Protein AF-A0A8T3M4R9-F1 (afdb_monomer_lite)

Secondary structure (DSSP, 8-state):
-HHHHHHHHHHHHHHHHTT-PPPPP--S-----TT-TTEEEEEEEE-SSSS---TTS-PEEEEEEEEEEEETTEEE--GGGSS-SSS-EEEEEEE-STTTTTT-BTTTTB-TTT-TTT-PPTTTBTTTEEEE-------

Foldseek 3Di:
DVVVVVVVVVVVVVVVVVPDDDDDDPDPDDDQDPPQLFKKKKWWFAQPVQPDLDLVPQTHTDDIDIWGDPDLPDTDDDLVNCDQPPHDTSWMKIFSPRCQCVQQDPVVRADQVQRPPNDGHPPCDSPGMYIDRDDDHPD

pLDDT: mean 86.21, std 11.35, range [55.16, 97.88]

Radius of gyration: 21.3 Å; chains: 1; bounding box: 33×33×73 Å

Structure (mmCIF, N/CA/C/O backbone):
data_AF-A0A8T3M4R9-F1
#
_entry.id   AF-A0A8T3M4R9-F1
#
loop_
_atom_site.group_PDB
_atom_site.id
_atom_site.type_symbol
_atom_site.label_atom_id
_atom_site.label_alt_id
_atom_site.label_comp_id
_atom_site.label_asym_id
_atom_site.label_entity_id
_atom_site.label_seq_id
_atom_site.pdbx_PDB_ins_code
_atom_site.Cartn_x
_atom_site.Cartn_y
_atom_site.Cartn_z
_atom_site.occupancy
_atom_site.B_iso_or_equiv
_atom_site.auth_seq_id
_atom_site.auth_comp_id
_atom_site.auth_asym_id
_atom_site.auth_atom_id
_atom_site.pdbx_PDB_model_num
ATOM 1 N N . MET A 1 1 ? -5.169 -10.173 59.876 1.00 61.31 1 MET A N 1
ATOM 2 C CA . MET A 1 1 ? -6.104 -10.012 58.738 1.00 61.31 1 MET A CA 1
ATOM 3 C C . MET A 1 1 ? -5.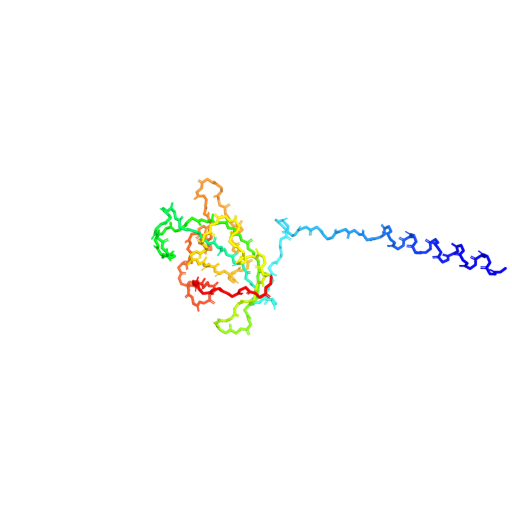563 -9.066 57.656 1.00 61.31 1 MET A C 1
ATOM 5 O O . MET A 1 1 ? -5.275 -9.557 56.578 1.00 61.31 1 MET A O 1
ATOM 9 N N . ARG A 1 2 ? -5.271 -7.778 57.924 1.00 62.28 2 ARG A N 1
ATOM 10 C CA . ARG A 1 2 ? -4.714 -6.827 56.915 1.00 62.28 2 ARG A CA 1
ATOM 11 C C . ARG A 1 2 ? -3.436 -7.284 56.181 1.00 62.28 2 ARG A C 1
ATOM 13 O O . ARG A 1 2 ? -3.328 -7.072 54.983 1.00 62.28 2 ARG A O 1
ATOM 20 N N . LYS A 1 3 ? -2.497 -7.953 56.866 1.00 60.28 3 LYS A N 1
ATOM 21 C CA . LYS A 1 3 ? -1.250 -8.464 56.249 1.00 60.28 3 LYS A CA 1
ATOM 22 C C . LYS A 1 3 ? -1.482 -9.594 55.230 1.00 60.28 3 LYS A C 1
ATOM 24 O O . LYS A 1 3 ? -0.734 -9.713 54.271 1.00 60.28 3 LYS A O 1
ATOM 29 N N . TRP A 1 4 ? -2.535 -10.388 55.424 1.00 70.94 4 TRP A N 1
ATOM 30 C CA . TRP A 1 4 ? -2.875 -11.518 54.554 1.00 70.94 4 TRP A CA 1
ATOM 31 C C . TRP A 1 4 ? -3.620 -11.063 53.293 1.00 70.94 4 TRP A C 1
ATOM 33 O O . TRP A 1 4 ? -3.423 -11.631 52.224 1.00 70.94 4 TRP A O 1
ATOM 43 N N . ILE A 1 5 ? -4.401 -9.982 53.403 1.00 75.19 5 ILE A N 1
ATOM 44 C CA . ILE A 1 5 ? -5.059 -9.317 52.266 1.00 75.19 5 ILE A CA 1
ATOM 45 C C . ILE A 1 5 ? -4.015 -8.676 51.335 1.00 75.19 5 ILE A C 1
ATOM 47 O O . ILE A 1 5 ? -4.122 -8.780 50.120 1.00 75.19 5 ILE A O 1
ATOM 51 N N . GLY A 1 6 ? -2.959 -8.071 51.893 1.00 77.75 6 GLY A N 1
ATOM 52 C CA . GLY A 1 6 ? -1.864 -7.514 51.088 1.00 77.75 6 GLY A CA 1
ATOM 53 C C . GLY A 1 6 ? -1.091 -8.580 50.304 1.00 77.75 6 GLY A C 1
ATOM 54 O O . GLY A 1 6 ? -0.846 -8.412 49.116 1.00 77.75 6 GLY A O 1
ATOM 55 N N . LEU A 1 7 ? -0.755 -9.704 50.945 1.00 81.44 7 LEU A N 1
ATOM 56 C CA . LEU A 1 7 ? -0.031 -10.807 50.297 1.00 81.44 7 LEU A CA 1
ATOM 57 C C . LEU A 1 7 ? -0.844 -11.482 49.185 1.00 81.44 7 LEU A C 1
ATOM 59 O O . LEU A 1 7 ? -0.298 -11.795 48.132 1.00 81.44 7 LEU A O 1
ATOM 63 N N . THR A 1 8 ? -2.147 -11.672 49.399 1.00 85.06 8 THR A N 1
ATOM 64 C CA . THR A 1 8 ? -3.039 -12.242 48.377 1.00 85.06 8 THR A CA 1
ATOM 65 C C . THR A 1 8 ? -3.216 -11.301 47.189 1.00 85.06 8 THR A C 1
ATOM 67 O O . THR A 1 8 ? -3.126 -11.755 46.052 1.00 85.06 8 THR A O 1
ATOM 70 N N . ALA A 1 9 ? -3.366 -9.994 47.420 1.00 85.62 9 ALA A N 1
ATOM 71 C CA . ALA A 1 9 ? -3.441 -9.011 46.339 1.00 85.62 9 ALA A CA 1
ATOM 72 C C . ALA A 1 9 ? -2.159 -8.976 45.485 1.00 85.62 9 ALA A C 1
ATOM 74 O O . ALA A 1 9 ? -2.237 -8.983 44.259 1.00 85.62 9 ALA A O 1
ATOM 75 N N . VAL A 1 10 ? -0.980 -9.006 46.117 1.00 88.50 10 VAL A N 1
ATOM 76 C CA . VAL A 1 10 ? 0.309 -9.030 45.403 1.00 88.50 10 VAL A CA 1
ATOM 77 C C . VAL A 1 10 ? 0.469 -10.307 44.576 1.00 88.50 10 VAL A C 1
ATOM 79 O O . VAL A 1 10 ? 0.900 -10.233 43.430 1.00 88.50 10 VAL A O 1
ATOM 82 N N . ALA A 1 11 ? 0.080 -11.466 45.116 1.00 88.06 11 ALA A N 1
ATOM 83 C CA . ALA A 1 11 ? 0.147 -12.732 44.388 1.00 88.06 11 ALA A CA 1
ATOM 84 C C . ALA A 1 11 ? -0.784 -12.756 43.161 1.00 88.06 11 ALA A C 1
ATOM 86 O O . ALA A 1 11 ? -0.391 -13.249 42.107 1.00 88.06 11 ALA A O 1
ATOM 87 N N . ILE A 1 12 ? -1.988 -12.182 43.273 1.00 89.38 12 ILE A N 1
ATOM 88 C CA . ILE A 1 12 ? -2.937 -12.076 42.154 1.00 89.38 12 ILE A CA 1
ATOM 89 C C . ILE A 1 12 ? -2.387 -11.155 41.059 1.00 89.38 12 ILE A C 1
ATOM 91 O O . ILE A 1 12 ? -2.412 -11.521 39.887 1.00 89.38 12 ILE A O 1
ATOM 95 N N . ILE A 1 13 ? -1.844 -9.990 41.428 1.00 87.81 13 ILE A N 1
ATOM 96 C CA . ILE A 1 13 ? -1.256 -9.042 40.467 1.00 87.81 13 ILE A CA 1
ATOM 97 C C . ILE A 1 13 ? -0.040 -9.662 39.767 1.00 87.81 13 ILE A C 1
ATOM 99 O O . ILE A 1 13 ? 0.071 -9.579 38.547 1.00 87.81 13 ILE A O 1
ATOM 103 N N . ALA A 1 14 ? 0.843 -10.330 40.513 1.00 86.62 14 ALA A N 1
ATOM 104 C CA . ALA A 1 14 ? 1.992 -11.026 39.937 1.00 86.62 14 ALA A CA 1
ATOM 105 C C . ALA A 1 14 ? 1.564 -12.154 38.981 1.00 86.62 14 ALA A C 1
ATOM 107 O O . ALA A 1 14 ? 2.153 -12.305 37.915 1.00 86.62 14 ALA A O 1
ATOM 108 N N . GLY A 1 15 ? 0.510 -12.905 39.321 1.00 86.31 15 GLY A N 1
ATOM 109 C CA . GLY A 1 15 ? -0.060 -13.926 38.439 1.00 86.31 15 GLY A CA 1
ATOM 110 C C . GLY A 1 15 ? -0.656 -13.349 37.151 1.00 86.31 15 GLY A C 1
ATOM 111 O O . GLY A 1 15 ? -0.444 -13.910 36.081 1.00 86.31 15 GLY A O 1
ATOM 112 N N . LEU A 1 16 ? -1.346 -12.207 37.231 1.00 84.44 16 LEU A N 1
ATOM 113 C CA . LEU A 1 16 ? -1.911 -11.516 36.064 1.00 84.44 16 LEU A CA 1
ATOM 114 C C . LEU A 1 16 ? -0.825 -10.982 35.121 1.00 84.44 16 LEU A C 1
ATOM 116 O O . LEU A 1 16 ? -0.969 -11.085 33.908 1.00 84.44 16 LEU A O 1
ATOM 120 N N . LEU A 1 17 ? 0.280 -10.464 35.664 1.00 82.69 17 LEU A N 1
ATOM 121 C CA . LEU A 1 17 ? 1.409 -9.972 34.865 1.00 82.69 17 LEU A CA 1
ATOM 122 C C . LEU A 1 17 ? 2.124 -11.094 34.096 1.00 82.69 17 LEU A C 1
ATOM 124 O O . LEU A 1 17 ? 2.646 -10.850 33.014 1.00 82.69 17 LEU A O 1
ATOM 128 N N . LEU A 1 18 ? 2.113 -12.322 34.620 1.00 80.81 18 LEU A N 1
ATOM 129 C CA . LEU A 1 18 ? 2.677 -13.498 33.946 1.00 80.81 18 LEU A CA 1
ATOM 130 C C . LEU A 1 18 ? 1.766 -14.063 32.842 1.00 80.81 18 LEU A C 1
ATOM 132 O O . LEU A 1 18 ? 2.218 -14.891 32.056 1.00 80.81 18 LEU A O 1
ATOM 136 N N . ALA A 1 19 ? 0.500 -13.637 32.773 1.00 77.25 19 ALA A N 1
ATOM 137 C CA . ALA A 1 19 ? -0.461 -14.089 31.765 1.00 77.25 19 ALA A CA 1
ATOM 138 C C . ALA A 1 19 ? -0.478 -13.216 30.495 1.00 77.25 19 ALA A C 1
ATOM 140 O O . ALA A 1 19 ? -1.156 -13.558 29.526 1.00 77.25 19 ALA A O 1
ATOM 141 N N . VAL A 1 20 ? 0.257 -12.100 30.477 1.00 75.69 20 VAL A N 1
ATOM 142 C CA . VAL A 1 20 ? 0.352 -11.227 29.302 1.00 75.69 20 VAL A CA 1
ATOM 143 C C . VAL A 1 20 ? 1.393 -11.803 28.345 1.00 75.69 20 VAL A C 1
ATOM 145 O O . VAL A 1 20 ? 2.594 -11.600 28.515 1.00 75.69 20 VAL A O 1
ATOM 148 N N . THR A 1 21 ? 0.934 -12.544 27.338 1.00 76.31 21 THR A N 1
ATOM 149 C CA . THR A 1 21 ? 1.774 -12.908 26.190 1.00 76.31 21 THR A CA 1
ATOM 150 C C . THR A 1 21 ? 1.719 -11.778 25.159 1.00 76.31 21 THR A C 1
ATOM 152 O O . THR A 1 21 ? 0.637 -11.232 24.925 1.00 76.31 21 THR A O 1
ATOM 155 N N . PRO A 1 22 ? 2.855 -11.361 24.569 1.00 74.00 22 PRO A N 1
ATOM 156 C CA . PRO A 1 22 ? 2.825 -10.404 23.471 1.00 74.00 22 PRO A CA 1
ATOM 157 C C . PRO A 1 22 ? 2.060 -11.017 22.294 1.00 74.00 22 PRO A C 1
ATOM 159 O O . PRO A 1 22 ? 2.218 -12.205 22.005 1.00 74.00 22 PRO A O 1
ATOM 162 N N . ALA A 1 23 ? 1.244 -10.215 21.611 1.00 74.31 23 ALA A N 1
ATOM 163 C CA . ALA A 1 23 ? 0.628 -10.646 20.364 1.00 74.31 23 ALA A CA 1
ATOM 164 C C . ALA A 1 23 ? 1.735 -10.958 19.346 1.00 74.31 23 ALA A C 1
ATOM 166 O O . ALA A 1 23 ? 2.623 -10.138 19.106 1.00 74.31 23 ALA A O 1
ATOM 167 N N . THR A 1 24 ? 1.707 -12.160 18.780 1.00 68.75 24 THR A N 1
ATOM 168 C CA . THR A 1 24 ? 2.578 -12.529 17.665 1.00 68.75 24 THR A CA 1
ATOM 169 C C . THR A 1 24 ? 2.129 -11.817 16.398 1.00 68.75 24 THR A C 1
ATOM 171 O O . THR A 1 24 ? 0.935 -11.600 16.195 1.00 68.75 24 THR A O 1
ATOM 174 N N . ALA A 1 25 ? 3.082 -11.479 15.530 1.00 68.31 25 ALA A N 1
ATOM 175 C CA . ALA A 1 25 ? 2.764 -10.995 14.194 1.00 68.31 25 ALA A CA 1
ATOM 176 C C . ALA A 1 25 ? 1.918 -12.038 13.444 1.00 68.31 25 ALA A C 1
ATOM 178 O O . ALA A 1 25 ? 2.165 -13.241 13.563 1.00 68.31 25 ALA A O 1
ATOM 179 N N . ILE A 1 26 ? 0.931 -11.579 12.674 1.00 70.50 26 ILE A N 1
ATOM 180 C CA . ILE A 1 26 ? 0.182 -12.440 11.757 1.00 70.50 26 ILE A CA 1
ATOM 181 C C . ILE A 1 26 ? 1.104 -12.740 10.574 1.00 70.50 26 ILE A C 1
ATOM 183 O O . ILE A 1 26 ? 1.296 -11.900 9.699 1.00 70.50 26 ILE A O 1
ATOM 187 N N . THR A 1 27 ? 1.747 -13.907 10.584 1.00 71.50 27 THR A N 1
ATOM 188 C CA . THR A 1 27 ? 2.711 -14.312 9.553 1.00 71.50 27 THR A CA 1
ATOM 189 C C . THR A 1 27 ? 2.317 -15.661 8.966 1.00 71.50 27 THR A C 1
ATOM 191 O O . THR A 1 27 ? 2.310 -16.678 9.652 1.00 71.50 27 THR A O 1
ATOM 194 N N . GLY A 1 28 ? 1.950 -15.683 7.682 1.00 62.06 28 GLY A N 1
ATOM 195 C CA . GLY A 1 28 ? 1.657 -16.920 6.942 1.00 62.06 28 GLY A CA 1
ATOM 196 C C . GLY A 1 28 ? 0.417 -17.706 7.396 1.00 62.06 28 GLY A C 1
ATOM 197 O O . GLY A 1 28 ? 0.118 -18.744 6.816 1.00 62.06 28 GLY A O 1
ATOM 198 N N . THR A 1 29 ? -0.308 -17.233 8.411 1.00 63.97 29 THR A N 1
ATOM 199 C CA . THR A 1 29 ? -1.551 -17.834 8.915 1.00 63.97 29 THR A CA 1
ATOM 200 C C . THR A 1 29 ? -2.652 -16.779 8.976 1.00 63.97 29 THR A C 1
ATOM 202 O O . THR A 1 29 ? -3.152 -16.455 10.056 1.00 63.97 29 THR A O 1
ATOM 205 N N . TYR A 1 30 ? -2.974 -16.185 7.827 1.00 71.31 30 TYR A N 1
ATOM 206 C CA . TYR A 1 30 ? -4.160 -15.345 7.705 1.00 71.31 30 TYR A CA 1
ATOM 207 C C . TYR A 1 30 ? -5.386 -16.225 7.419 1.00 71.31 30 TYR A C 1
ATOM 209 O O . TYR A 1 30 ? -5.269 -17.384 7.013 1.00 71.31 30 TYR A O 1
ATOM 217 N N . VAL A 1 31 ? -6.559 -15.673 7.690 1.00 77.00 31 VAL A N 1
ATOM 218 C CA . VAL A 1 31 ? -7.848 -16.217 7.266 1.00 77.00 31 VAL A CA 1
ATOM 219 C C . VAL A 1 31 ? -8.511 -15.110 6.471 1.00 77.00 31 VAL A C 1
ATOM 221 O O . VAL A 1 31 ? -8.413 -13.957 6.890 1.00 77.00 31 VAL A O 1
ATOM 224 N N . ASP A 1 32 ? -9.163 -15.457 5.364 1.00 81.56 32 ASP A N 1
ATOM 225 C CA . ASP A 1 32 ? -9.924 -14.497 4.571 1.00 81.56 32 ASP A CA 1
ATOM 226 C C . ASP A 1 32 ? -10.872 -13.687 5.478 1.00 81.56 32 ASP A C 1
ATOM 228 O O . ASP A 1 32 ? -11.693 -14.245 6.215 1.00 81.56 32 ASP A O 1
ATOM 232 N N . ASP A 1 33 ? -10.744 -12.367 5.417 1.00 80.81 33 ASP A N 1
ATOM 233 C CA . ASP A 1 33 ? -11.432 -11.373 6.234 1.00 80.81 33 ASP A CA 1
ATOM 234 C C . ASP A 1 33 ? -12.193 -10.378 5.350 1.00 80.81 33 ASP A C 1
ATOM 236 O O . ASP A 1 33 ? -11.721 -9.299 4.986 1.00 80.81 33 ASP A O 1
ATOM 240 N N . PHE A 1 34 ? -13.439 -10.716 5.041 1.00 84.62 34 PHE A N 1
ATOM 241 C CA . PHE A 1 34 ? -14.318 -9.843 4.263 1.00 84.62 34 PHE A CA 1
ATOM 242 C C . PHE A 1 34 ? -15.027 -8.774 5.114 1.00 84.62 34 PHE A C 1
ATOM 244 O O . PHE A 1 34 ? -15.808 -7.986 4.574 1.00 84.62 34 PHE A O 1
ATOM 251 N N . GLU A 1 35 ? -14.762 -8.716 6.422 1.00 90.81 35 GLU A N 1
ATOM 252 C CA . GLU A 1 35 ? -15.371 -7.755 7.345 1.00 90.81 35 GLU A CA 1
ATOM 253 C C . GLU A 1 35 ? -14.667 -6.388 7.325 1.00 90.81 35 GLU A C 1
ATOM 255 O O . GLU A 1 35 ? -15.289 -5.374 7.657 1.00 90.81 35 GLU A O 1
ATOM 260 N N . HIS A 1 36 ? -13.403 -6.330 6.887 1.00 91.62 36 HIS A N 1
ATOM 261 C CA . HIS A 1 36 ? -12.587 -5.108 6.880 1.00 91.62 36 HIS A CA 1
ATOM 262 C C . HIS A 1 36 ? -12.166 -4.662 5.464 1.00 91.62 36 HIS A C 1
ATOM 264 O O . HIS A 1 36 ? -10.978 -4.478 5.200 1.00 91.62 36 HIS A O 1
ATOM 270 N N . PRO A 1 37 ? -13.112 -4.395 4.539 1.00 92.31 37 PRO A N 1
ATOM 271 C CA . PRO A 1 37 ? -12.812 -4.116 3.127 1.00 92.31 37 PRO A CA 1
ATOM 272 C C . PRO A 1 37 ? -12.052 -2.804 2.883 1.00 92.31 37 PRO A C 1
ATOM 274 O O . PRO A 1 37 ? -11.599 -2.546 1.772 1.00 92.31 37 PRO A O 1
ATOM 277 N N . PHE A 1 38 ? -11.950 -1.948 3.901 1.00 95.19 38 PHE A N 1
ATOM 278 C CA . PHE A 1 38 ? -11.244 -0.671 3.829 1.00 95.19 38 PHE A CA 1
ATOM 279 C C . PHE A 1 38 ? -9.843 -0.729 4.434 1.00 95.19 38 PHE A C 1
ATOM 281 O O . PHE A 1 38 ? -9.144 0.281 4.395 1.00 95.19 38 PHE A O 1
ATOM 288 N N . VAL A 1 39 ? -9.430 -1.868 4.995 1.00 95.44 39 VAL A N 1
ATOM 289 C CA . VAL A 1 39 ? -8.043 -2.083 5.411 1.00 95.44 39 VAL A CA 1
ATOM 290 C C . VAL A 1 39 ? -7.224 -2.427 4.176 1.00 95.44 39 VAL A C 1
ATOM 292 O O . VAL A 1 39 ? -7.634 -3.255 3.368 1.00 95.44 39 VAL A O 1
ATOM 295 N N . GLY A 1 40 ? -6.080 -1.768 4.022 1.00 95.50 40 GLY A N 1
ATOM 296 C CA . GLY A 1 40 ? -5.207 -1.979 2.873 1.00 95.50 40 GLY A CA 1
ATOM 297 C C . GLY A 1 40 ? -3.741 -2.092 3.260 1.00 95.50 40 GLY A C 1
ATOM 298 O O . GLY A 1 40 ? -3.301 -1.512 4.260 1.00 95.50 40 GLY A O 1
ATOM 299 N N . LEU A 1 41 ? -2.991 -2.818 2.434 1.00 96.50 41 LEU A N 1
ATOM 300 C CA . LEU A 1 41 ? -1.534 -2.773 2.401 1.00 96.50 41 LEU A CA 1
ATOM 301 C C . LEU A 1 41 ? -1.122 -1.541 1.599 1.00 96.50 41 LEU A C 1
ATOM 303 O O . LEU A 1 41 ? -1.585 -1.367 0.476 1.00 96.50 41 LEU A O 1
ATOM 307 N N . ILE A 1 42 ? -0.256 -0.703 2.160 1.00 97.50 42 ILE A N 1
ATOM 308 C CA . ILE A 1 42 ? 0.308 0.465 1.477 1.00 97.50 42 ILE A CA 1
ATOM 309 C C . ILE A 1 42 ? 1.813 0.265 1.303 1.00 97.50 42 ILE A C 1
ATOM 311 O O . ILE A 1 42 ? 2.494 -0.105 2.259 1.00 97.50 42 ILE A O 1
ATOM 315 N N . ALA A 1 43 ? 2.322 0.483 0.095 1.00 95.81 43 ALA A N 1
ATOM 316 C CA . ALA A 1 43 ? 3.746 0.547 -0.214 1.00 95.81 43 ALA A CA 1
ATOM 317 C C . ALA A 1 43 ? 4.131 1.974 -0.596 1.00 95.81 43 ALA A C 1
ATOM 319 O O . ALA A 1 43 ? 3.342 2.672 -1.233 1.00 95.81 43 ALA A O 1
ATOM 320 N N . PHE A 1 44 ? 5.341 2.365 -0.218 1.00 94.00 44 PHE A N 1
ATOM 321 C CA . PHE A 1 44 ? 5.926 3.675 -0.472 1.00 94.00 44 PHE A CA 1
ATOM 322 C C . PHE A 1 44 ? 7.168 3.529 -1.340 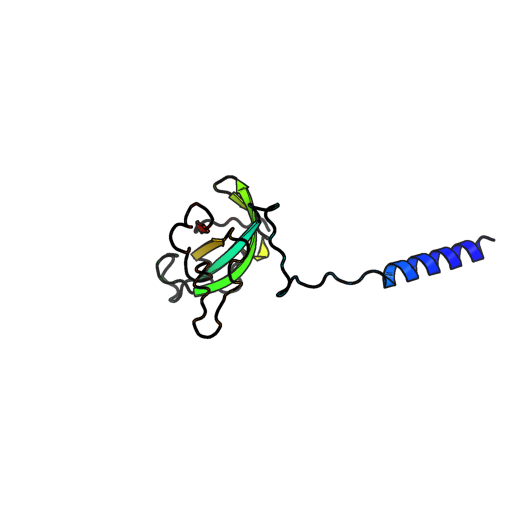1.00 94.00 44 PHE A C 1
ATOM 324 O O . PHE A 1 44 ? 7.889 2.530 -1.229 1.00 94.00 44 PHE A O 1
ATOM 331 N N . TYR A 1 45 ? 7.417 4.540 -2.166 1.00 92.25 45 TYR A N 1
ATOM 332 C CA . TYR A 1 45 ? 8.477 4.511 -3.164 1.00 92.25 45 TYR A CA 1
ATOM 333 C C . TYR A 1 45 ? 9.316 5.781 -3.137 1.00 92.25 45 TYR A C 1
ATOM 335 O O . TYR A 1 45 ? 8.821 6.851 -2.773 1.00 92.25 45 TYR A O 1
ATOM 343 N N . VAL A 1 46 ? 10.567 5.645 -3.560 1.00 88.75 46 VAL A N 1
ATOM 344 C CA . VAL A 1 46 ? 11.546 6.724 -3.744 1.00 88.75 46 VAL A CA 1
ATOM 345 C C . VAL A 1 46 ? 12.019 6.745 -5.200 1.00 88.75 46 VAL A C 1
ATOM 347 O O . VAL A 1 46 ? 11.804 5.793 -5.944 1.00 88.75 46 VAL A O 1
ATOM 350 N N . ALA A 1 47 ? 12.641 7.839 -5.627 1.00 83.81 47 ALA A N 1
ATOM 351 C CA . ALA A 1 47 ? 13.216 7.952 -6.967 1.00 83.81 47 ALA A CA 1
ATOM 352 C C . ALA A 1 47 ? 14.412 6.993 -7.163 1.00 83.81 47 ALA A C 1
ATOM 354 O O . ALA A 1 47 ? 15.321 7.013 -6.334 1.00 83.81 47 ALA A O 1
ATOM 355 N N . ASP A 1 48 ? 14.465 6.248 -8.276 1.00 75.62 48 ASP A N 1
ATOM 356 C CA . ASP A 1 48 ? 15.590 5.350 -8.644 1.00 75.62 48 ASP A CA 1
ATOM 357 C C . ASP A 1 48 ? 16.887 6.144 -8.968 1.00 75.62 48 ASP A C 1
ATOM 359 O O . ASP A 1 48 ? 18.003 5.741 -8.642 1.00 75.62 48 ASP A O 1
ATOM 363 N N . ASP A 1 49 ? 16.777 7.368 -9.508 1.00 67.69 49 ASP A N 1
ATOM 364 C CA . ASP A 1 49 ? 17.937 8.172 -9.946 1.00 67.69 49 ASP A CA 1
ATOM 365 C C . ASP A 1 49 ? 18.104 9.541 -9.249 1.00 67.69 49 ASP A C 1
ATOM 367 O O . ASP A 1 49 ? 18.963 10.354 -9.625 1.00 67.69 49 ASP A O 1
ATOM 371 N N . GLY A 1 50 ? 17.289 9.811 -8.226 1.00 58.19 50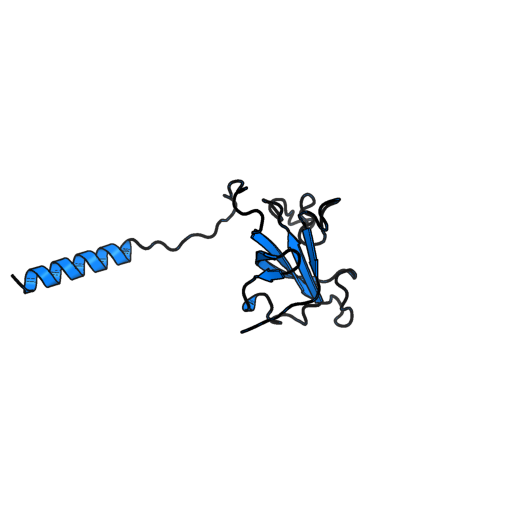 GLY A N 1
ATOM 372 C CA . GLY A 1 50 ? 17.296 11.066 -7.470 1.00 58.19 50 GLY A CA 1
ATOM 373 C C . GLY A 1 50 ? 16.847 12.315 -8.247 1.00 58.19 50 GLY A C 1
ATOM 374 O O . GLY A 1 50 ? 17.032 13.421 -7.736 1.00 58.19 50 GLY A O 1
ATOM 375 N N . ASN A 1 51 ? 16.296 12.187 -9.461 1.00 55.16 51 ASN A N 1
ATOM 376 C CA . ASN A 1 51 ? 15.706 13.303 -10.219 1.00 55.16 51 ASN A CA 1
ATOM 377 C C . ASN A 1 51 ? 14.316 13.007 -10.805 1.00 55.16 51 ASN A C 1
ATOM 379 O O . ASN A 1 51 ? 13.681 13.929 -11.321 1.00 55.16 51 ASN A O 1
ATOM 383 N N . GLU A 1 52 ? 13.843 11.768 -10.725 1.00 62.03 52 GLU A N 1
ATOM 384 C CA . GLU A 1 52 ? 12.513 11.354 -11.173 1.00 62.03 52 GLU A CA 1
ATOM 385 C C . GLU A 1 52 ? 11.510 11.333 -10.000 1.00 62.03 52 GLU A C 1
ATOM 387 O O . GLU A 1 52 ? 11.680 10.595 -9.036 1.00 62.03 52 GLU A O 1
ATOM 392 N N . THR A 1 53 ? 10.486 12.195 -10.040 1.00 62.97 53 THR A N 1
ATOM 393 C CA . THR A 1 53 ? 9.435 12.285 -9.001 1.00 62.97 53 THR A CA 1
ATOM 394 C C . THR A 1 53 ? 8.135 11.582 -9.403 1.00 62.97 53 THR A C 1
ATOM 396 O O . THR A 1 53 ? 7.109 11.776 -8.748 1.00 62.97 53 THR A O 1
ATOM 399 N N . ASP A 1 54 ? 8.126 10.864 -10.522 1.00 67.25 54 ASP A N 1
ATOM 400 C CA . ASP A 1 54 ? 6.956 10.197 -11.072 1.00 67.25 54 ASP A CA 1
ATOM 401 C C . ASP A 1 54 ? 6.883 8.746 -10.579 1.00 67.25 54 ASP A C 1
ATOM 403 O O . ASP A 1 54 ? 7.789 7.936 -10.765 1.00 67.25 54 ASP A O 1
ATOM 407 N N . LEU A 1 55 ? 5.750 8.397 -9.970 1.00 75.56 55 LEU A N 1
ATOM 408 C CA . LEU A 1 55 ? 5.452 7.019 -9.583 1.00 75.56 55 LEU A CA 1
ATOM 409 C C . LEU A 1 55 ? 5.350 6.063 -10.778 1.00 75.56 55 LEU A C 1
ATOM 411 O O . LEU A 1 55 ? 5.402 4.847 -10.586 1.00 75.56 55 LEU A O 1
ATOM 415 N N . ASP A 1 56 ? 5.146 6.594 -11.982 1.00 74.06 56 ASP A N 1
ATOM 416 C CA . ASP A 1 56 ? 5.051 5.809 -13.210 1.00 74.06 56 ASP A CA 1
ATOM 417 C C . ASP A 1 56 ? 6.422 5.590 -13.883 1.00 74.06 56 ASP A C 1
ATOM 419 O O . ASP A 1 56 ? 6.511 4.844 -14.862 1.00 74.06 56 ASP A O 1
ATOM 423 N N . ALA A 1 57 ? 7.497 6.189 -13.357 1.00 76.69 57 ALA A N 1
ATOM 424 C CA . ALA A 1 57 ? 8.851 6.111 -13.906 1.00 76.69 57 ALA A CA 1
ATOM 425 C C . ALA A 1 57 ? 9.745 5.073 -13.210 1.00 76.69 57 ALA A C 1
ATOM 427 O O . ALA A 1 57 ? 10.932 5.310 -13.014 1.00 76.69 57 ALA A O 1
ATOM 428 N N . ASP A 1 58 ? 9.168 3.914 -12.886 1.00 78.06 58 ASP A N 1
ATOM 429 C CA . ASP A 1 58 ? 9.866 2.779 -12.260 1.00 78.06 58 ASP A CA 1
ATOM 430 C C . ASP A 1 58 ? 10.541 3.155 -10.922 1.00 78.06 58 ASP A C 1
ATOM 432 O O . ASP A 1 58 ? 11.765 3.136 -10.803 1.00 78.06 58 ASP A O 1
ATOM 436 N N . PRO A 1 59 ? 9.760 3.582 -9.912 1.00 86.38 59 PRO A N 1
ATOM 437 C CA . PRO A 1 59 ? 10.320 4.059 -8.659 1.00 86.38 59 PRO A CA 1
ATOM 438 C C . PRO A 1 59 ? 10.780 2.889 -7.777 1.00 86.38 59 PRO A C 1
ATOM 440 O O . PRO A 1 59 ? 10.165 1.820 -7.744 1.00 86.38 59 PRO A O 1
ATOM 443 N N . ASP A 1 60 ? 11.803 3.124 -6.964 1.00 88.38 60 ASP A N 1
ATOM 444 C CA . ASP A 1 60 ? 12.343 2.122 -6.053 1.00 88.38 60 ASP A CA 1
ATOM 445 C C . ASP A 1 60 ? 11.408 1.887 -4.860 1.00 88.38 60 ASP A C 1
ATOM 447 O O . ASP A 1 60 ? 10.982 2.819 -4.167 1.00 88.38 60 ASP A O 1
ATOM 451 N N . PHE A 1 61 ? 11.120 0.618 -4.558 1.00 90.88 61 PHE A N 1
ATOM 452 C CA . PHE A 1 61 ? 10.397 0.247 -3.343 1.00 90.88 61 PHE A CA 1
ATOM 453 C C . PHE A 1 61 ? 11.202 0.639 -2.095 1.00 90.88 61 PHE A C 1
ATOM 455 O O . PHE A 1 61 ? 12.305 0.140 -1.869 1.00 90.88 61 PHE A O 1
ATOM 462 N N . SER A 1 62 ? 10.609 1.462 -1.228 1.00 91.19 62 SER A N 1
ATOM 463 C CA . SER A 1 62 ? 11.208 1.832 0.056 1.00 91.19 62 SER A CA 1
ATOM 464 C C . SER A 1 62 ? 10.729 0.901 1.169 1.00 91.19 62 SER A C 1
ATOM 466 O O . SER A 1 62 ? 11.504 0.149 1.763 1.00 91.19 62 SER A O 1
ATOM 468 N N . HIS A 1 63 ? 9.428 0.928 1.459 1.00 93.06 63 HIS A N 1
ATOM 469 C CA . HIS A 1 63 ? 8.854 0.180 2.573 1.00 93.06 63 HIS A CA 1
ATOM 470 C C . HIS A 1 63 ? 7.342 -0.016 2.419 1.00 93.06 63 HIS A C 1
ATOM 472 O O . HIS A 1 63 ? 6.710 0.456 1.473 1.00 93.06 63 HIS A O 1
ATOM 478 N N . ARG A 1 64 ? 6.745 -0.753 3.365 1.00 94.44 64 ARG A N 1
ATOM 479 C CA . ARG A 1 64 ? 5.301 -1.005 3.419 1.00 94.44 64 ARG A CA 1
ATOM 480 C C . ARG A 1 64 ? 4.741 -0.868 4.826 1.00 94.44 64 ARG A C 1
ATOM 482 O O . ARG A 1 64 ? 5.409 -1.204 5.802 1.00 94.44 64 ARG A O 1
ATOM 489 N N . CYS A 1 65 ? 3.480 -0.471 4.890 1.00 95.19 65 CYS A N 1
ATOM 490 C CA . CYS A 1 65 ? 2.673 -0.398 6.098 1.00 95.19 65 CYS A CA 1
ATOM 491 C C . CYS A 1 65 ? 1.256 -0.931 5.831 1.00 95.19 65 CYS A C 1
ATOM 493 O O . CYS A 1 65 ? 0.956 -1.507 4.781 1.00 95.19 65 CYS A O 1
ATOM 495 N N . SER A 1 66 ? 0.367 -0.724 6.796 1.00 95.19 66 SER A N 1
ATOM 496 C CA . SER A 1 66 ? -1.071 -0.934 6.653 1.00 95.19 66 SER A CA 1
ATOM 497 C C . SER A 1 66 ? -1.815 0.340 7.029 1.00 95.19 66 SER A C 1
ATOM 499 O O . SER A 1 66 ? -1.289 1.184 7.753 1.00 95.19 66 SER A O 1
ATOM 501 N N . GLY A 1 67 ? -3.055 0.465 6.576 1.00 96.25 67 GLY A N 1
ATOM 502 C CA . GLY A 1 67 ? -3.901 1.599 6.924 1.00 96.25 67 GLY A CA 1
ATOM 503 C C . GLY A 1 67 ? -5.372 1.340 6.640 1.00 96.25 67 GLY A C 1
ATOM 504 O O . GLY A 1 67 ? -5.787 0.197 6.441 1.00 96.25 67 GLY A O 1
ATOM 505 N N . SER A 1 68 ? -6.177 2.398 6.656 1.00 97.56 68 SER A N 1
ATOM 506 C CA . SER A 1 68 ? -7.618 2.314 6.420 1.00 97.56 68 SER A CA 1
ATOM 507 C C . SER A 1 68 ? -8.138 3.450 5.550 1.00 97.56 68 SER A C 1
ATOM 509 O O . SER A 1 68 ? -7.835 4.620 5.785 1.00 97.56 68 SER A O 1
ATOM 511 N N . LEU A 1 69 ? -8.979 3.112 4.575 1.00 97.69 69 LEU A N 1
ATOM 512 C CA . LEU A 1 69 ? -9.679 4.076 3.736 1.00 97.69 69 LEU A CA 1
ATOM 513 C C . LEU A 1 69 ? -10.821 4.725 4.535 1.00 97.69 69 LEU A C 1
ATOM 515 O O . LEU A 1 69 ? -11.825 4.086 4.846 1.00 97.69 69 LEU A O 1
ATOM 519 N N . LEU A 1 70 ? -10.662 6.000 4.889 1.00 97.31 70 LEU A N 1
ATOM 520 C CA . LEU A 1 70 ? -11.653 6.774 5.647 1.00 97.31 70 LEU A CA 1
ATOM 521 C C . LEU A 1 70 ? -12.730 7.385 4.745 1.00 97.31 70 LEU A C 1
ATOM 523 O O . LEU A 1 70 ? -13.853 7.639 5.181 1.00 97.31 70 LEU A O 1
ATOM 527 N N . SER A 1 71 ? -12.372 7.672 3.497 1.00 96.69 71 SER A N 1
ATOM 528 C CA . SER A 1 71 ? -13.258 8.197 2.459 1.00 96.69 71 SER A CA 1
ATOM 529 C C . SER A 1 71 ? -12.724 7.785 1.082 1.00 96.69 71 SER A C 1
ATOM 531 O O . SER A 1 71 ? -11.589 7.316 1.015 1.00 96.69 71 SER A O 1
ATOM 533 N N . PRO A 1 72 ? -13.463 7.997 -0.024 1.00 94.12 72 PRO A N 1
ATOM 534 C CA . PRO A 1 72 ? -13.008 7.609 -1.363 1.00 94.12 72 PRO A CA 1
ATOM 535 C C . PRO A 1 72 ? -11.615 8.118 -1.771 1.00 94.12 72 PRO A C 1
ATOM 537 O O . PRO A 1 72 ? -11.033 7.573 -2.701 1.00 94.12 72 PRO A O 1
ATOM 540 N N . THR A 1 73 ? -11.086 9.152 -1.108 1.00 95.25 73 THR A N 1
ATOM 541 C CA . THR A 1 73 ? -9.784 9.763 -1.425 1.00 95.25 73 THR A CA 1
ATOM 542 C C . THR A 1 73 ? -8.911 10.019 -0.193 1.00 95.25 73 THR A C 1
ATOM 544 O O . THR A 1 73 ? -7.935 10.754 -0.288 1.00 95.25 73 THR A O 1
ATOM 547 N N . VAL A 1 74 ? -9.263 9.483 0.982 1.00 96.94 74 VAL A N 1
ATOM 548 C CA . VAL A 1 74 ? -8.493 9.699 2.220 1.00 96.94 74 VAL A CA 1
ATOM 549 C C . VAL A 1 74 ? -8.153 8.357 2.841 1.00 96.94 74 VAL A C 1
ATOM 551 O O . VAL A 1 74 ? -9.040 7.653 3.325 1.00 96.94 74 VAL A O 1
ATOM 554 N N . PHE A 1 75 ? -6.864 8.033 2.861 1.00 97.88 75 PHE A N 1
ATOM 555 C CA . PHE A 1 75 ? -6.320 6.833 3.484 1.00 97.88 75 PHE A CA 1
ATOM 556 C C . PHE A 1 75 ? -5.499 7.216 4.716 1.00 97.88 75 PHE A C 1
ATOM 558 O O . PHE A 1 75 ? -4.613 8.063 4.643 1.00 97.88 75 PHE A O 1
ATOM 565 N N . LEU A 1 76 ? -5.818 6.614 5.859 1.00 97.38 76 LEU A N 1
ATOM 566 C CA . LEU A 1 76 ? -5.124 6.843 7.122 1.00 97.38 76 LEU A CA 1
ATOM 567 C C . LEU A 1 76 ? -4.101 5.735 7.364 1.00 97.38 76 LEU A C 1
ATOM 569 O O . LEU A 1 76 ? -4.459 4.560 7.382 1.00 97.38 76 LEU A O 1
ATOM 573 N N . THR A 1 77 ? -2.857 6.123 7.623 1.00 96.69 77 THR A N 1
ATOM 574 C CA . THR A 1 77 ? -1.758 5.241 8.039 1.00 96.69 77 THR A CA 1
ATOM 575 C C . THR A 1 77 ? -1.036 5.846 9.252 1.00 96.69 77 THR A C 1
ATOM 577 O O . THR A 1 77 ? -1.423 6.909 9.744 1.00 96.69 77 THR A O 1
ATOM 580 N N . ALA A 1 78 ? -0.022 5.165 9.780 1.00 94.38 78 ALA A N 1
ATOM 581 C CA . ALA A 1 78 ? 0.815 5.711 10.845 1.00 94.38 78 ALA A CA 1
ATOM 582 C C . ALA A 1 78 ? 1.741 6.822 10.313 1.00 94.38 78 ALA A C 1
ATOM 584 O O . ALA A 1 78 ? 2.280 6.690 9.219 1.00 94.38 78 ALA A O 1
ATOM 585 N N . GLY A 1 79 ? 1.970 7.880 11.105 1.00 91.81 79 GLY A N 1
ATOM 586 C CA . GLY A 1 79 ? 2.818 9.021 10.710 1.00 91.81 79 GLY A CA 1
ATOM 587 C C . GLY A 1 79 ? 4.233 8.609 10.297 1.00 91.81 79 GLY A C 1
ATOM 588 O O . GLY A 1 79 ? 4.699 8.998 9.233 1.00 91.81 79 GLY A O 1
ATOM 589 N N . HIS A 1 80 ? 4.845 7.682 11.042 1.00 90.31 80 HIS A N 1
ATOM 590 C CA . HIS A 1 80 ? 6.186 7.172 10.733 1.00 90.31 80 HIS A CA 1
ATOM 591 C C . HIS A 1 80 ? 6.295 6.404 9.403 1.00 90.31 80 HIS A C 1
ATOM 593 O O . HIS A 1 80 ? 7.401 6.135 8.954 1.00 90.31 80 HIS A O 1
ATOM 599 N N . CYS A 1 81 ? 5.176 6.006 8.786 1.00 92.44 81 CYS A N 1
ATOM 600 C CA . CYS A 1 81 ? 5.170 5.413 7.442 1.00 92.44 81 CYS A CA 1
ATOM 601 C C . CYS A 1 81 ? 5.254 6.475 6.338 1.00 92.44 81 CYS A C 1
ATOM 603 O O . CYS A 1 81 ? 5.383 6.146 5.171 1.00 92.44 81 CYS A O 1
ATOM 605 N N . THR A 1 82 ? 5.092 7.747 6.693 1.00 90.31 82 THR A N 1
ATOM 606 C CA . THR A 1 82 ? 5.217 8.885 5.777 1.00 90.31 82 THR A CA 1
ATOM 607 C C . THR A 1 82 ? 6.471 9.708 6.068 1.00 90.31 82 THR A C 1
ATOM 609 O O . THR A 1 82 ? 6.611 10.808 5.543 1.00 90.31 82 THR A O 1
ATOM 612 N N . ASP A 1 83 ? 7.360 9.204 6.931 1.00 83.25 83 ASP A N 1
ATOM 613 C CA . ASP A 1 83 ? 8.651 9.828 7.218 1.00 83.25 83 ASP A CA 1
ATOM 614 C C . ASP A 1 83 ? 9.662 9.499 6.106 1.00 83.25 83 ASP A C 1
ATOM 616 O O . ASP A 1 83 ? 9.745 8.369 5.625 1.00 83.25 83 ASP A O 1
ATOM 620 N N . GLU A 1 84 ? 10.486 10.480 5.741 1.00 66.88 84 GLU A N 1
ATOM 621 C CA . GLU A 1 84 ? 11.535 10.383 4.714 1.00 66.88 84 GLU A CA 1
ATOM 622 C C . GLU A 1 84 ? 12.821 9.732 5.264 1.00 66.88 84 GLU A C 1
ATOM 624 O O . GLU A 1 84 ? 13.907 10.312 5.214 1.00 66.88 84 GLU A O 1
ATOM 629 N N . THR A 1 85 ? 12.740 8.541 5.867 1.00 59.25 85 THR A N 1
ATOM 630 C CA . THR A 1 85 ? 13.931 7.931 6.496 1.00 59.25 85 THR A CA 1
ATOM 631 C C . THR A 1 85 ? 14.986 7.457 5.495 1.00 59.25 85 THR A C 1
ATOM 633 O O . THR A 1 85 ? 16.158 7.392 5.864 1.00 59.25 85 THR A O 1
ATOM 636 N N . ASP A 1 86 ? 14.594 7.176 4.248 1.00 60.12 86 ASP A N 1
ATOM 637 C CA . ASP A 1 86 ? 15.451 6.564 3.220 1.00 60.12 86 ASP A CA 1
ATOM 638 C C . ASP A 1 86 ? 15.482 7.336 1.876 1.00 60.12 86 ASP A C 1
ATOM 640 O O . ASP A 1 86 ? 16.045 6.843 0.901 1.00 60.12 86 ASP A O 1
ATOM 644 N N . GLY A 1 87 ? 14.919 8.552 1.817 1.00 66.38 87 GLY A N 1
ATOM 645 C CA . GLY A 1 87 ? 14.848 9.399 0.614 1.00 66.38 87 GLY A CA 1
ATOM 646 C C . GLY A 1 87 ? 13.530 10.177 0.504 1.00 66.38 87 GLY A C 1
ATOM 647 O O . GLY A 1 87 ? 12.609 9.939 1.287 1.00 66.38 87 GLY A O 1
ATOM 648 N N . ASP A 1 88 ? 13.442 11.089 -0.470 1.00 80.44 88 ASP A N 1
ATOM 649 C CA . ASP A 1 88 ? 12.206 11.824 -0.771 1.00 80.44 88 ASP A CA 1
ATOM 650 C C . ASP A 1 88 ? 11.177 10.833 -1.340 1.00 80.44 88 ASP A C 1
ATOM 652 O O . ASP A 1 88 ? 11.370 10.266 -2.421 1.00 80.44 88 ASP A O 1
ATOM 656 N N . LEU A 1 89 ? 10.094 10.582 -0.597 1.00 87.69 89 LEU A N 1
ATOM 657 C CA . LEU A 1 89 ? 9.025 9.698 -1.058 1.00 87.69 89 LEU A CA 1
ATOM 658 C C . LEU A 1 89 ? 8.332 10.324 -2.275 1.00 87.69 89 LEU A C 1
ATOM 660 O O . LEU A 1 89 ? 7.761 11.410 -2.181 1.00 87.69 89 LEU A O 1
ATOM 664 N N . VAL A 1 90 ? 8.330 9.618 -3.406 1.00 89.75 90 VAL A N 1
ATOM 665 C CA . VAL A 1 90 ? 7.703 10.088 -4.657 1.00 89.75 90 VAL A CA 1
ATOM 666 C C . VAL A 1 90 ? 6.230 9.691 -4.745 1.00 89.75 90 VAL A C 1
ATOM 668 O O . VAL A 1 90 ? 5.445 10.311 -5.459 1.00 89.75 90 VAL A O 1
ATOM 671 N N . GLY A 1 91 ? 5.820 8.700 -3.952 1.00 92.06 91 GLY A N 1
ATOM 672 C CA . GLY A 1 91 ? 4.419 8.381 -3.740 1.00 92.06 91 GLY A CA 1
ATOM 673 C C . GLY A 1 91 ? 4.189 7.001 -3.138 1.00 92.06 91 GLY A C 1
ATOM 674 O O . GLY A 1 91 ? 5.072 6.401 -2.522 1.00 92.06 91 GLY A O 1
ATOM 675 N N . PHE A 1 92 ? 2.970 6.505 -3.315 1.00 94.81 92 PHE A N 1
ATOM 676 C CA . PHE A 1 92 ? 2.491 5.265 -2.735 1.00 94.81 92 PHE A CA 1
ATOM 677 C C . PHE A 1 92 ? 1.529 4.501 -3.647 1.00 94.81 92 PHE A C 1
ATOM 679 O O . PHE A 1 92 ? 0.868 5.049 -4.538 1.00 94.81 92 PHE A O 1
ATOM 686 N N . ARG A 1 93 ? 1.387 3.212 -3.337 1.00 96.69 93 ARG A N 1
ATOM 687 C CA . ARG A 1 93 ? 0.386 2.308 -3.902 1.00 96.69 93 ARG A CA 1
ATOM 688 C C . ARG A 1 93 ? -0.297 1.539 -2.780 1.00 96.69 93 ARG A C 1
ATOM 690 O O . ARG A 1 93 ? 0.347 1.137 -1.815 1.00 96.69 93 ARG A O 1
ATOM 697 N N . ILE A 1 94 ? -1.608 1.369 -2.888 1.00 97.88 94 ILE A N 1
ATOM 698 C CA . ILE A 1 94 ? -2.456 0.741 -1.875 1.00 97.88 94 ILE A CA 1
ATOM 699 C C . ILE A 1 94 ? -3.201 -0.423 -2.513 1.00 97.88 94 ILE A C 1
ATOM 701 O O . ILE A 1 94 ? -3.803 -0.256 -3.571 1.00 97.88 94 ILE A O 1
ATOM 705 N N . TRP A 1 95 ? -3.219 -1.566 -1.835 1.00 97.19 95 TRP A N 1
ATOM 706 C CA . TRP A 1 95 ? -3.969 -2.761 -2.207 1.00 97.19 95 TRP A CA 1
ATOM 707 C C . TRP A 1 95 ? -4.990 -3.095 -1.122 1.00 97.19 95 TRP A C 1
ATOM 709 O O . TRP A 1 95 ? -4.645 -3.200 0.055 1.00 97.19 95 TRP A O 1
ATOM 719 N N . PHE A 1 96 ? -6.240 -3.288 -1.536 1.00 95.88 96 PHE A N 1
ATOM 720 C CA . PHE A 1 96 ? -7.372 -3.714 -0.703 1.00 95.88 96 PHE A CA 1
ATOM 721 C C . PHE A 1 96 ? -7.762 -5.178 -0.962 1.00 95.88 96 PHE A C 1
ATOM 723 O O . PHE A 1 96 ? -8.728 -5.683 -0.391 1.00 95.88 96 PHE A O 1
ATOM 730 N N . GLN A 1 97 ? -7.048 -5.873 -1.854 1.00 92.12 97 GLN A N 1
ATOM 731 C CA . GLN A 1 97 ? -7.176 -7.321 -1.992 1.00 92.12 97 GLN A CA 1
ATOM 732 C C . GLN A 1 97 ? -6.773 -7.996 -0.674 1.00 92.12 97 GLN A C 1
ATOM 734 O O . GLN A 1 97 ? -5.771 -7.615 -0.076 1.00 92.12 97 GLN A O 1
ATOM 739 N N . GLN A 1 98 ? -7.520 -9.027 -0.271 1.00 86.00 98 GLN A N 1
ATOM 740 C CA . GLN A 1 98 ? -7.289 -9.784 0.968 1.00 86.00 98 GLN A CA 1
ATOM 741 C C . GLN A 1 98 ? -5.841 -10.262 1.137 1.00 86.00 98 GLN A C 1
ATOM 743 O O . GLN A 1 98 ? -5.290 -10.196 2.231 1.00 86.00 98 GLN A O 1
ATOM 748 N N . ASP A 1 99 ? -5.205 -10.634 0.022 1.00 86.75 99 ASP A N 1
ATOM 749 C CA . ASP A 1 99 ? -3.936 -11.366 0.019 1.00 86.75 99 ASP A CA 1
ATOM 750 C C . ASP A 1 99 ? -2.855 -10.650 -0.787 1.00 86.75 99 ASP A C 1
ATOM 752 O O . ASP A 1 99 ? -2.018 -11.278 -1.441 1.00 86.75 99 ASP A O 1
ATOM 756 N N . ALA A 1 100 ? -2.890 -9.319 -0.797 1.00 92.06 100 ALA A N 1
ATOM 757 C CA . ALA A 1 100 ? -1.899 -8.533 -1.514 1.00 92.06 100 ALA A CA 1
ATOM 758 C C . ALA A 1 100 ? -0.476 -8.855 -1.019 1.00 92.06 100 ALA A C 1
ATOM 760 O O . ALA A 1 100 ? -0.148 -8.669 0.153 1.00 92.06 100 ALA A O 1
ATOM 761 N N . GLY A 1 101 ? 0.373 -9.363 -1.915 1.00 91.69 101 GLY A N 1
ATOM 762 C CA . GLY A 1 101 ? 1.744 -9.766 -1.610 1.00 91.69 101 GLY A CA 1
ATOM 763 C C . GLY A 1 101 ? 1.881 -11.158 -0.985 1.00 91.69 101 G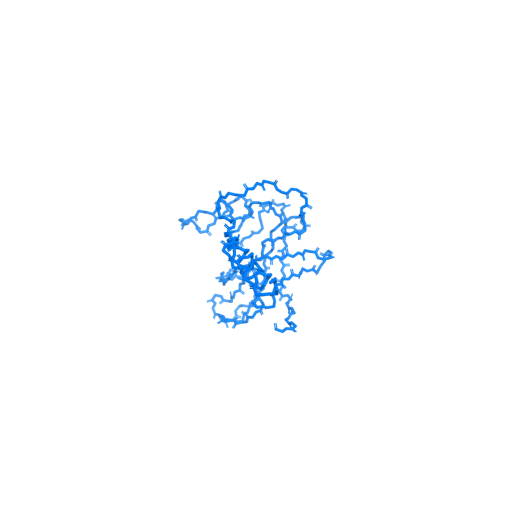LY A C 1
ATOM 764 O O . GLY A 1 101 ? 3.006 -11.577 -0.710 1.00 91.69 101 GLY A O 1
ATOM 765 N N . ALA A 1 102 ? 0.792 -11.904 -0.771 1.00 90.88 102 ALA A N 1
ATOM 766 C CA . ALA A 1 102 ? 0.860 -13.258 -0.213 1.00 90.88 102 ALA A CA 1
ATOM 767 C C . ALA A 1 102 ? 1.507 -14.263 -1.182 1.00 90.88 102 ALA A C 1
ATOM 769 O O . ALA A 1 102 ? 2.118 -15.235 -0.739 1.00 90.88 102 ALA A O 1
ATOM 770 N N . ASN A 1 103 ? 1.419 -14.007 -2.493 1.00 92.06 103 ASN A N 1
ATOM 771 C CA . ASN A 1 103 ? 2.047 -14.823 -3.538 1.00 92.06 103 ASN A CA 1
ATOM 772 C C . ASN A 1 103 ? 3.360 -14.207 -4.047 1.00 92.06 103 ASN A C 1
ATOM 774 O O . ASN A 1 103 ? 3.761 -14.467 -5.180 1.00 92.06 103 ASN A O 1
ATOM 778 N N . TYR A 1 104 ? 4.010 -13.366 -3.237 1.00 93.19 104 TYR A N 1
ATOM 779 C CA . TYR A 1 104 ? 5.279 -12.743 -3.598 1.00 93.19 104 TYR A CA 1
ATOM 780 C C . TYR A 1 104 ? 6.356 -13.805 -3.847 1.00 93.19 104 TYR A C 1
ATOM 782 O O . TYR A 1 104 ? 6.722 -14.563 -2.943 1.00 93.19 104 TYR A O 1
ATOM 790 N N . ASP A 1 105 ? 6.881 -13.841 -5.070 1.00 95.12 105 ASP A N 1
ATOM 791 C CA . ASP A 1 105 ? 8.003 -14.695 -5.439 1.00 95.12 105 ASP A CA 1
ATOM 792 C C . ASP A 1 105 ? 9.321 -13.937 -5.196 1.00 95.12 105 ASP A C 1
ATOM 794 O O . ASP A 1 105 ? 9.565 -12.909 -5.831 1.00 95.12 105 ASP A O 1
ATOM 798 N N . PRO A 1 106 ? 10.207 -14.417 -4.303 1.00 93.69 106 PRO A N 1
ATOM 799 C CA . PRO A 1 106 ? 11.479 -13.754 -4.031 1.00 93.69 106 PRO A CA 1
ATOM 800 C C . PRO A 1 106 ? 12.465 -13.790 -5.209 1.00 93.69 106 PRO A C 1
ATOM 802 O O . PRO A 1 106 ? 13.447 -13.053 -5.177 1.00 93.69 106 PRO A O 1
ATOM 805 N N . VAL A 1 107 ? 12.251 -14.639 -6.219 1.00 95.81 107 VAL A N 1
ATOM 806 C CA . VAL A 1 107 ? 13.094 -14.707 -7.422 1.00 95.81 107 VAL A CA 1
ATOM 807 C C . VAL A 1 107 ? 12.727 -13.603 -8.404 1.00 95.81 107 VAL A C 1
ATOM 809 O O . VAL A 1 107 ? 13.619 -12.960 -8.949 1.00 95.81 107 VAL A O 1
ATOM 812 N N . THR A 1 108 ? 11.432 -13.385 -8.638 1.00 94.88 108 THR A N 1
ATOM 813 C CA . THR A 1 108 ? 10.953 -12.327 -9.543 1.00 94.88 108 THR A CA 1
ATOM 814 C C . THR A 1 108 ? 10.680 -11.010 -8.826 1.00 94.88 108 THR A C 1
ATOM 816 O O . THR A 1 108 ? 10.380 -10.029 -9.490 1.00 94.88 108 THR A O 1
ATOM 819 N N . GLN A 1 109 ? 10.748 -11.006 -7.492 1.00 94.25 109 GLN A N 1
ATOM 820 C CA . GLN A 1 109 ? 10.415 -9.882 -6.617 1.00 94.25 109 GLN A CA 1
ATOM 821 C C . GLN A 1 109 ? 9.005 -9.325 -6.842 1.00 94.25 109 GLN A C 1
ATOM 823 O O . GLN A 1 109 ? 8.768 -8.127 -6.740 1.00 94.25 109 GLN A O 1
ATOM 828 N N . LEU A 1 110 ? 8.053 -10.207 -7.147 1.00 94.25 110 LEU A N 1
ATOM 829 C CA . LEU A 1 110 ? 6.726 -9.805 -7.595 1.00 94.25 110 LEU A CA 1
ATOM 830 C C . LEU A 1 110 ? 5.677 -10.827 -7.173 1.00 94.25 110 LEU A C 1
ATOM 832 O O . LEU A 1 110 ? 5.886 -12.036 -7.269 1.00 94.25 110 LEU A O 1
ATOM 836 N N . ASP A 1 111 ? 4.525 -10.333 -6.744 1.00 95.44 111 ASP A N 1
ATOM 837 C CA . ASP A 1 111 ? 3.279 -11.081 -6.680 1.00 95.44 111 ASP A CA 1
ATOM 838 C C . ASP A 1 111 ? 2.469 -10.789 -7.951 1.00 95.44 111 ASP A C 1
ATOM 840 O O . ASP A 1 111 ? 1.850 -9.734 -8.082 1.00 95.44 111 ASP A O 1
ATOM 844 N N . LEU A 1 112 ? 2.434 -11.741 -8.885 1.00 94.25 112 LEU A N 1
ATOM 845 C CA . LEU A 1 112 ? 1.703 -11.594 -10.150 1.00 94.25 112 LEU A CA 1
ATOM 846 C C . LEU A 1 112 ? 0.176 -11.510 -9.981 1.00 94.25 112 LEU A C 1
ATOM 848 O O . LEU A 1 112 ? -0.508 -11.076 -10.907 1.00 94.25 112 LEU A O 1
ATOM 852 N N . VAL A 1 113 ? -0.367 -11.938 -8.838 1.00 94.25 113 VAL A N 1
ATOM 853 C CA . VAL A 1 113 ? -1.812 -11.948 -8.572 1.00 94.25 113 VAL A CA 1
ATOM 854 C C . VAL A 1 113 ? -2.288 -10.563 -8.151 1.00 94.25 113 VAL A C 1
ATOM 856 O O . VAL A 1 113 ? -3.306 -10.081 -8.646 1.00 94.25 113 VAL A O 1
ATOM 859 N N . SER A 1 114 ? -1.563 -9.912 -7.242 1.00 95.00 114 SER A N 1
ATOM 860 C CA . SER A 1 114 ? -1.918 -8.575 -6.744 1.00 95.00 114 SER A CA 1
ATOM 861 C C . SER A 1 114 ? -1.209 -7.440 -7.489 1.00 95.00 114 SER A C 1
ATOM 863 O O . SER A 1 114 ? -1.693 -6.305 -7.490 1.00 95.00 114 SER A O 1
ATOM 865 N N . GLY A 1 115 ? -0.094 -7.751 -8.150 1.00 94.88 115 GLY A N 1
ATOM 866 C CA . GLY A 1 115 ? 0.855 -6.797 -8.713 1.00 94.88 115 GLY A CA 1
ATOM 867 C C . GLY A 1 115 ? 1.827 -6.221 -7.679 1.00 94.88 115 GLY A C 1
ATOM 868 O O . GLY A 1 115 ? 2.673 -5.415 -8.038 1.00 94.88 115 GLY A O 1
ATOM 869 N N . TYR A 1 116 ? 1.740 -6.619 -6.405 1.00 95.31 116 TYR A N 1
ATOM 870 C CA . TYR A 1 116 ? 2.628 -6.115 -5.358 1.00 95.31 116 TYR A CA 1
ATOM 871 C C . TYR A 1 116 ? 4.101 -6.521 -5.585 1.00 95.31 116 TYR A C 1
ATOM 873 O O . TYR A 1 116 ? 4.355 -7.699 -5.844 1.00 95.31 116 TYR A O 1
ATOM 881 N N . PRO A 1 117 ? 5.082 -5.622 -5.373 1.00 94.44 117 PRO A N 1
ATOM 882 C CA . PRO A 1 117 ? 4.923 -4.196 -5.076 1.00 94.44 117 PRO A CA 1
ATOM 883 C C . PRO A 1 117 ? 4.813 -3.319 -6.334 1.00 94.44 117 PRO A C 1
ATOM 885 O O . PRO A 1 117 ? 4.483 -2.148 -6.218 1.00 94.44 117 PRO A O 1
ATOM 888 N N . GLU A 1 118 ? 5.046 -3.837 -7.530 1.00 91.50 118 GLU A N 1
ATOM 889 C CA . GLU A 1 118 ? 5.334 -3.002 -8.703 1.00 91.50 118 GLU A CA 1
ATOM 890 C C . GLU A 1 118 ? 4.128 -2.294 -9.336 1.00 91.50 118 GLU A C 1
ATOM 892 O O . GLU A 1 118 ? 4.256 -1.191 -9.863 1.00 91.50 118 GLU A O 1
ATOM 897 N N . TYR A 1 119 ? 2.931 -2.880 -9.293 1.00 93.50 119 TYR A N 1
ATOM 898 C CA . TYR A 1 119 ? 1.770 -2.349 -10.012 1.00 93.50 119 TYR A CA 1
ATOM 899 C C . TYR A 1 119 ? 0.427 -2.774 -9.406 1.00 93.50 119 TYR A C 1
ATOM 901 O O . TYR A 1 119 ? 0.325 -3.636 -8.535 1.00 93.50 119 TYR A O 1
ATOM 909 N N . CYS A 1 120 ? -0.653 -2.159 -9.889 1.00 95.25 120 CYS A N 1
ATOM 910 C CA . CYS A 1 120 ? -2.005 -2.662 -9.666 1.00 95.25 120 CYS A CA 1
ATOM 911 C C . CYS A 1 120 ? -2.309 -3.754 -10.695 1.00 95.25 120 CYS A C 1
ATOM 913 O O . CYS A 1 120 ? -2.248 -3.483 -11.895 1.00 95.25 120 CYS A O 1
ATOM 915 N N . ALA A 1 121 ? -2.662 -4.967 -10.256 1.00 95.38 121 ALA A N 1
ATOM 916 C CA . ALA A 1 121 ? -3.109 -6.026 -11.165 1.00 95.38 121 ALA A CA 1
ATOM 917 C C . ALA A 1 121 ? -4.240 -5.554 -12.106 1.00 95.38 121 ALA A C 1
ATOM 919 O O . ALA A 1 121 ? -5.006 -4.638 -11.779 1.00 95.38 121 ALA A O 1
ATOM 920 N N . GLU A 1 122 ? -4.357 -6.183 -13.277 1.00 95.56 122 GLU A N 1
ATOM 921 C CA . GLU A 1 122 ? -5.314 -5.789 -14.317 1.00 95.56 122 GLU A CA 1
ATOM 922 C C . GLU A 1 122 ? -6.745 -5.656 -13.765 1.00 95.56 122 GLU A C 1
ATOM 924 O O . GLU A 1 122 ? -7.251 -6.531 -13.064 1.00 95.56 122 GLU A O 1
ATOM 929 N N . GLY A 1 123 ? -7.398 -4.529 -14.065 1.00 95.62 123 GLY A N 1
ATOM 930 C CA . GLY A 1 123 ? -8.767 -4.250 -13.623 1.00 95.62 123 GLY A CA 1
ATOM 931 C C . GLY A 1 123 ? -8.924 -3.879 -12.143 1.00 95.62 123 GLY A C 1
ATOM 932 O O . GLY A 1 123 ? -10.052 -3.662 -11.707 1.00 95.62 123 GLY A O 1
ATOM 933 N N . THR A 1 124 ? -7.836 -3.779 -11.370 1.00 96.19 124 THR A N 1
ATOM 934 C CA . THR A 1 124 ? -7.920 -3.462 -9.931 1.00 96.19 124 THR A CA 1
ATOM 935 C C . THR A 1 124 ? -7.750 -1.979 -9.613 1.00 96.19 124 THR A C 1
ATOM 937 O O . THR A 1 124 ? -8.263 -1.526 -8.588 1.00 96.19 124 THR A O 1
ATOM 940 N N . LEU A 1 125 ? -7.085 -1.204 -10.478 1.00 95.94 125 LEU A N 1
ATOM 941 C CA . LEU A 1 125 ? -6.888 0.236 -10.281 1.00 95.94 125 LEU A CA 1
ATOM 942 C C . LEU A 1 125 ? -8.236 0.975 -10.197 1.00 95.94 125 LEU A C 1
ATOM 944 O O . LEU A 1 125 ? -9.078 0.861 -11.086 1.00 95.94 125 LEU A O 1
ATOM 948 N N . GLY A 1 126 ? -8.438 1.726 -9.114 1.00 94.75 126 GLY A N 1
ATOM 949 C CA . GLY A 1 126 ? -9.687 2.427 -8.801 1.00 94.75 126 GLY A CA 1
ATOM 950 C C . GLY A 1 126 ? -10.807 1.534 -8.251 1.00 94.75 126 GLY A C 1
ATOM 951 O O . GLY A 1 126 ? -11.900 2.035 -7.998 1.00 94.75 126 GLY A O 1
ATOM 952 N N . VAL A 1 127 ? -10.556 0.232 -8.062 1.00 94.62 127 VAL A N 1
ATOM 953 C CA . VAL A 1 127 ? -11.527 -0.740 -7.530 1.00 94.62 127 VAL A CA 1
ATOM 954 C C . VAL A 1 127 ? -11.020 -1.345 -6.222 1.00 94.62 127 VAL A C 1
ATOM 956 O O . VAL A 1 127 ? -11.622 -1.138 -5.174 1.00 94.62 127 VAL A O 1
ATOM 959 N N . THR A 1 128 ? -9.896 -2.061 -6.274 1.00 94.88 128 THR A N 1
ATOM 960 C CA . THR A 1 128 ? -9.221 -2.658 -5.107 1.00 94.88 128 THR A CA 1
ATOM 961 C C . THR A 1 128 ? -7.742 -2.294 -5.036 1.00 94.88 128 THR A C 1
ATOM 963 O O . THR A 1 128 ? -7.037 -2.804 -4.179 1.00 94.88 128 THR A O 1
ATOM 966 N N . CYS A 1 129 ? -7.260 -1.422 -5.917 1.00 96.44 129 CYS A N 1
ATOM 967 C CA . CYS A 1 129 ? -5.918 -0.863 -5.881 1.00 96.44 129 CYS A CA 1
ATOM 968 C C . CYS A 1 129 ? -5.978 0.644 -6.152 1.00 96.44 129 CYS A C 1
ATOM 970 O O . CYS A 1 129 ? -6.813 1.100 -6.936 1.00 96.44 129 CYS A O 1
ATOM 972 N N . ALA A 1 130 ? -5.114 1.421 -5.511 1.00 96.62 130 ALA A N 1
ATOM 973 C CA . ALA A 1 130 ? -5.038 2.869 -5.676 1.00 96.62 130 ALA A CA 1
ATOM 974 C C . ALA A 1 130 ? -3.583 3.342 -5.653 1.00 96.62 130 ALA A C 1
ATOM 976 O O . ALA A 1 130 ? -2.726 2.696 -5.058 1.00 96.62 130 ALA A O 1
ATOM 977 N N . THR A 1 131 ? -3.315 4.483 -6.276 1.00 95.62 131 THR A N 1
ATOM 978 C CA . THR A 1 131 ? -2.012 5.155 -6.262 1.00 95.62 131 THR A CA 1
ATOM 979 C C 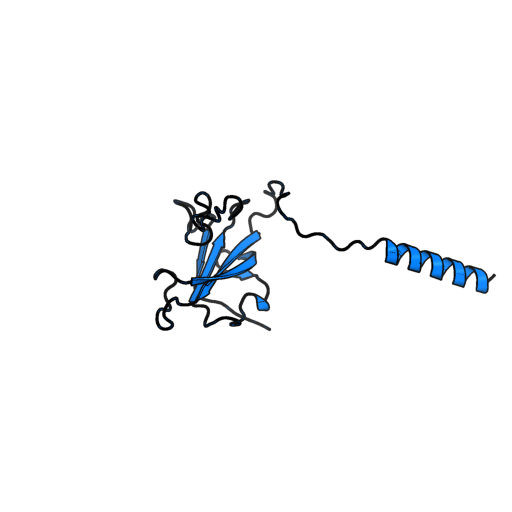. THR A 1 131 ? -2.190 6.614 -5.862 1.00 95.62 131 THR A C 1
ATOM 981 O O . THR A 1 131 ? -3.290 7.166 -5.963 1.00 95.62 131 THR A O 1
ATOM 984 N N . GLY A 1 132 ? -1.117 7.244 -5.398 1.00 93.44 132 GLY A N 1
ATOM 985 C CA . GLY A 1 132 ? -1.107 8.674 -5.123 1.00 93.44 132 GLY A CA 1
ATOM 986 C C . GLY A 1 132 ? 0.275 9.173 -4.735 1.00 93.44 132 GLY A C 1
ATOM 987 O O . GLY A 1 132 ? 1.141 8.398 -4.349 1.00 93.44 132 GLY A O 1
ATOM 988 N N . THR A 1 133 ? 0.475 10.479 -4.847 1.00 92.06 133 THR A N 1
ATOM 989 C CA . THR A 1 133 ? 1.750 11.153 -4.548 1.00 92.06 133 THR A CA 1
ATOM 990 C C . THR A 1 133 ? 1.639 12.099 -3.352 1.00 92.06 133 THR A C 1
ATOM 992 O O . THR A 1 133 ? 2.638 12.543 -2.801 1.00 92.06 133 THR A O 1
ATOM 995 N N . GLU A 1 134 ? 0.416 12.414 -2.923 1.00 92.31 134 GLU A N 1
ATOM 996 C CA . GLU A 1 134 ? 0.147 13.406 -1.889 1.00 92.31 134 GLU A CA 1
ATOM 997 C C . GLU A 1 134 ? 0.037 12.747 -0.509 1.00 92.31 134 GLU A C 1
ATOM 999 O O . GLU A 1 134 ? -0.881 11.968 -0.244 1.00 92.31 134 GLU A O 1
ATOM 1004 N N . MET A 1 135 ? 0.975 13.073 0.379 1.00 91.50 135 MET A N 1
ATOM 1005 C CA . MET A 1 135 ? 1.056 12.534 1.735 1.00 91.50 135 MET A CA 1
ATOM 1006 C C . MET A 1 135 ? 1.103 13.674 2.748 1.00 91.50 135 MET A C 1
ATOM 1008 O O . MET A 1 135 ? 1.761 14.691 2.539 1.00 91.50 135 MET A O 1
ATOM 1012 N N . TYR A 1 136 ? 0.405 13.491 3.866 1.00 90.94 136 TYR A N 1
ATOM 101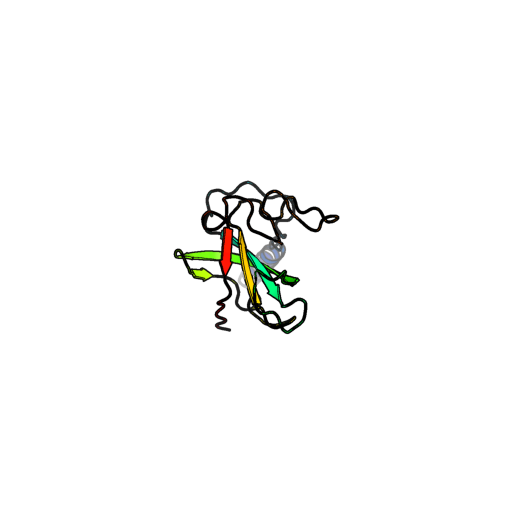3 C CA . TYR A 1 136 ? 0.354 14.458 4.954 1.00 90.94 136 TYR A CA 1
ATOM 1014 C C . TYR A 1 136 ? 0.811 13.796 6.242 1.00 90.94 136 TYR A C 1
ATOM 1016 O O . TYR A 1 136 ? 0.137 12.901 6.754 1.00 90.94 136 TYR A O 1
ATOM 1024 N N . ASN A 1 137 ? 1.923 14.281 6.785 1.00 88.75 137 ASN A N 1
ATOM 1025 C CA . ASN A 1 137 ? 2.416 13.854 8.081 1.00 88.75 137 ASN A CA 1
ATOM 1026 C C . ASN A 1 137 ? 2.038 14.881 9.156 1.00 88.75 137 ASN A C 1
ATOM 1028 O O . ASN A 1 137 ? 2.280 16.080 9.006 1.00 88.75 137 ASN A O 1
ATOM 1032 N N . MET A 1 138 ? 1.411 14.406 10.232 1.00 81.56 138 MET A N 1
ATOM 1033 C CA . MET A 1 138 ? 0.924 15.239 11.335 1.00 81.56 138 MET A CA 1
ATOM 1034 C C . MET A 1 138 ? 1.717 15.025 12.639 1.00 81.56 138 MET A C 1
ATOM 1036 O O . MET A 1 138 ? 1.314 15.588 13.664 1.00 81.56 138 MET A O 1
ATOM 1040 N N . GLY A 1 139 ? 2.814 14.246 12.625 1.00 63.66 139 GLY A N 1
ATOM 1041 C CA . GLY A 1 139 ? 3.706 14.068 13.779 1.00 63.66 139 GLY A CA 1
ATOM 1042 C C . GLY A 1 139 ? 4.676 12.898 13.699 1.00 63.66 139 GLY A C 1
ATOM 1043 O O . GLY A 1 139 ? 4.231 11.795 13.310 1.00 63.66 139 GLY A O 1
#

Sequence (139 aa):
MRKWIGLTAVAIIAGLLLAVTPATAITGTYVDDFEHPFVGLIAFYVADDGNETDLDADPDFSHRCSGSLLSPTVFLTAGHCTDETDGDLVGFRIWFQQDAGANYDPVTQLDLVSGYPEYCAEGTLGVTCATGTEMYNMG